Protein AF-A0A0M3JJD6-F1 (afdb_monomer)

Secondary structure (DSSP, 8-state):
-BSBS-SSSSSSS---TT--S-TT-EEEGGGSPTT-EEESB-SSTTS---BS-STT--EEEEEEETTTTEEEEE-TTS-EEEEETT-EEEES-HHHHHHHHHHHHHHTT--

Radius of gyration: 14.81 Å; Cα contacts (8 Å, |Δi|>4): 202; chains: 1; bounding box: 38×32×42 Å

Organism: Anisakis simplex (NCBI:txid6269)

Solvent-accessible surface area (backbone atoms only — not comparable to full-atom values): 6330 Å² total; per-residue (Å²): 126,55,100,41,81,56,64,67,72,82,57,88,71,69,60,52,100,76,60,68,99,44,78,72,39,59,45,39,50,68,78,54,62,67,68,40,45,25,15,41,27,27,72,46,75,87,56,80,36,73,38,38,77,50,81,75,29,34,26,32,34,65,45,78,38,79,91,76,46,32,27,35,31,33,42,68,88,68,48,77,47,79,33,54,19,78,14,41,27,25,32,34,40,62,48,57,60,48,55,56,50,53,53,53,47,62,74,66,70,75,129

pLDDT: mean 73.11, std 17.94, range [33.16, 92.88]

Sequence (111 aa):
LTAYLHIIVCTLDYASVSAQVQVGNVLPLGELPEGTTVCNLEEKTGDRGRLARTSGNYATVIAHNPETKKTRIRLPSGAKKVVQSSNRAMIGNIHNFKTELDALLLDSGLE

Structure (mmCIF, N/CA/C/O backbone):
data_AF-A0A0M3JJD6-F1
#
_entry.id   AF-A0A0M3JJD6-F1
#
loop_
_atom_site.group_PDB
_atom_site.id
_atom_site.type_symbol
_atom_site.label_atom_id
_atom_site.label_alt_id
_atom_site.label_comp_id
_atom_site.label_asym_id
_atom_site.label_entity_id
_atom_site.label_seq_id
_atom_site.pdbx_PDB_ins_code
_atom_site.Cartn_x
_atom_site.Cartn_y
_atom_site.Cartn_z
_atom_site.occupancy
_atom_site.B_iso_or_equiv
_atom_site.auth_seq_id
_atom_site.auth_comp_id
_atom_site.auth_asym_id
_atom_site.auth_atom_id
_atom_site.pdbx_PDB_model_num
ATOM 1 N N . LEU A 1 1 ? 22.927 -3.900 -12.391 1.00 43.06 1 LEU A N 1
ATOM 2 C CA . LEU A 1 1 ? 24.107 -4.791 -12.253 1.00 43.06 1 LEU A CA 1
ATOM 3 C C . LEU A 1 1 ? 25.183 -4.219 -11.341 1.00 43.06 1 LEU A C 1
ATOM 5 O O . LEU A 1 1 ? 25.963 -4.966 -10.784 1.00 43.06 1 LEU A O 1
ATOM 9 N N . THR A 1 2 ? 25.143 -2.951 -10.991 1.00 33.94 2 THR A N 1
ATOM 10 C CA . THR A 1 2 ? 25.240 -2.658 -9.565 1.00 33.94 2 THR A CA 1
ATOM 11 C C . THR A 1 2 ? 23.836 -2.989 -8.969 1.00 33.94 2 THR A C 1
ATOM 13 O O . THR A 1 2 ? 22.877 -3.013 -9.741 1.00 33.94 2 THR A O 1
ATOM 16 N N . ALA A 1 3 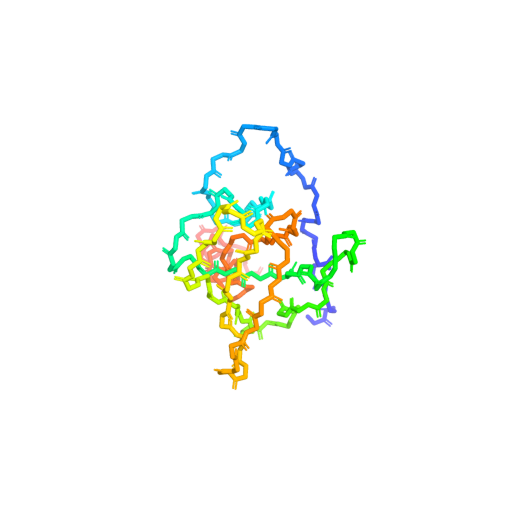? 23.588 -3.350 -7.698 1.00 45.28 3 ALA A N 1
ATOM 17 C CA . ALA A 1 3 ? 22.198 -3.458 -7.134 1.00 45.28 3 ALA A CA 1
ATOM 18 C C . ALA A 1 3 ? 21.483 -2.074 -7.062 1.00 45.28 3 ALA A C 1
ATOM 20 O O . ALA A 1 3 ? 20.714 -1.746 -6.162 1.00 45.28 3 ALA A O 1
ATOM 21 N N . TYR A 1 4 ? 21.923 -1.228 -7.981 1.00 40.88 4 TYR A N 1
ATOM 22 C CA . TYR A 1 4 ? 22.184 0.181 -8.018 1.00 40.88 4 TYR A CA 1
ATOM 23 C C . TYR A 1 4 ? 21.936 0.570 -9.505 1.00 40.88 4 TYR A C 1
ATOM 25 O O . TYR A 1 4 ? 22.196 -0.237 -10.387 1.00 40.88 4 TYR A O 1
ATOM 33 N N . LEU A 1 5 ? 21.431 1.712 -9.948 1.00 40.91 5 LEU A N 1
ATOM 34 C CA . LEU A 1 5 ? 21.109 2.970 -9.307 1.00 40.91 5 LEU A CA 1
ATOM 35 C C . LEU A 1 5 ? 20.127 2.771 -8.136 1.00 40.91 5 LEU A C 1
ATOM 37 O O . LEU A 1 5 ? 18.952 2.465 -8.253 1.00 40.91 5 LEU A O 1
ATOM 41 N N . HIS A 1 6 ? 20.716 2.859 -6.963 1.00 36.25 6 HIS A N 1
ATOM 42 C CA . HIS A 1 6 ? 20.480 2.210 -5.682 1.00 36.25 6 HIS A CA 1
ATOM 43 C C . HIS A 1 6 ? 19.279 2.750 -4.933 1.00 36.25 6 HIS A C 1
ATOM 45 O O . HIS A 1 6 ? 19.474 3.635 -4.113 1.00 36.25 6 HIS A O 1
ATOM 51 N N . ILE A 1 7 ? 18.041 2.361 -5.254 1.00 40.28 7 ILE A N 1
ATOM 52 C CA . ILE A 1 7 ? 16.927 3.186 -4.762 1.00 40.28 7 ILE A CA 1
ATOM 53 C C . ILE A 1 7 ? 17.127 4.655 -5.277 1.00 40.28 7 ILE A C 1
ATOM 55 O O . ILE A 1 7 ? 16.400 5.509 -4.824 1.00 40.28 7 ILE A O 1
ATOM 59 N N . ILE A 1 8 ? 18.106 4.967 -6.174 1.00 37.16 8 ILE A N 1
ATOM 60 C CA . ILE A 1 8 ? 18.687 6.301 -6.522 1.00 37.16 8 ILE A CA 1
ATOM 61 C C . ILE A 1 8 ? 17.728 7.024 -7.459 1.00 37.16 8 ILE A C 1
ATOM 63 O O . ILE A 1 8 ? 17.995 7.246 -8.618 1.00 37.16 8 ILE A O 1
ATOM 67 N N . VAL A 1 9 ? 16.514 7.293 -7.046 1.00 38.69 9 VAL A N 1
ATOM 68 C CA . VAL A 1 9 ? 16.225 8.536 -6.359 1.00 38.69 9 VAL A CA 1
ATOM 69 C C . VAL A 1 9 ? 15.451 8.194 -5.083 1.00 38.69 9 VAL A C 1
ATOM 71 O O . VAL A 1 9 ? 14.241 8.031 -5.114 1.00 38.69 9 VAL A O 1
ATOM 74 N N . CYS A 1 10 ? 16.117 8.053 -3.933 1.00 33.16 10 CYS A N 1
ATOM 75 C CA . CYS A 1 10 ? 15.443 7.631 -2.691 1.00 33.16 10 CYS A CA 1
ATOM 76 C C . CYS A 1 10 ? 14.508 8.740 -2.163 1.00 33.16 10 CYS A C 1
ATOM 78 O O . CYS A 1 10 ? 13.813 8.565 -1.166 1.00 33.16 10 CYS A O 1
ATOM 80 N N . THR A 1 11 ? 14.560 9.926 -2.775 1.00 46.22 11 THR A N 1
ATOM 81 C CA . THR A 1 11 ? 14.438 11.164 -2.008 1.00 46.22 11 THR A CA 1
ATOM 82 C C . THR A 1 11 ? 14.259 12.451 -2.814 1.00 46.22 11 THR A C 1
ATOM 84 O O . THR A 1 11 ? 14.141 13.480 -2.156 1.00 46.22 11 THR A O 1
ATOM 87 N N . LEU A 1 12 ? 14.309 12.497 -4.158 1.00 39.12 12 LEU A N 1
ATOM 88 C CA . LEU A 1 12 ? 14.418 13.830 -4.794 1.00 39.12 12 LEU A CA 1
ATOM 89 C C . LEU A 1 12 ? 13.150 14.670 -4.769 1.00 39.12 12 LEU A C 1
ATOM 91 O O . LEU A 1 12 ? 13.287 15.880 -4.846 1.00 39.12 12 LEU A O 1
ATOM 95 N N . ASP A 1 13 ? 11.989 14.097 -4.480 1.00 41.81 13 ASP A N 1
ATOM 96 C CA . ASP A 1 13 ? 10.897 14.909 -3.967 1.00 41.81 13 ASP A CA 1
ATOM 97 C C . ASP A 1 13 ? 10.353 14.252 -2.710 1.00 41.81 13 ASP A C 1
ATOM 99 O O . ASP A 1 13 ? 9.535 13.332 -2.732 1.00 41.81 13 ASP A O 1
ATOM 103 N N . TYR A 1 14 ? 10.872 14.718 -1.570 1.00 45.06 14 TYR A N 1
ATOM 104 C CA . TYR A 1 14 ? 10.141 14.659 -0.315 1.00 45.06 14 TYR A CA 1
ATOM 105 C C . TYR A 1 14 ? 8.693 15.015 -0.621 1.00 45.06 14 TYR A C 1
ATOM 107 O O . TYR A 1 14 ? 8.420 16.126 -1.073 1.00 45.06 14 TYR A O 1
ATOM 115 N N . ALA A 1 15 ? 7.802 14.048 -0.390 1.00 49.03 15 ALA A N 1
ATOM 116 C CA . ALA A 1 15 ? 6.369 14.233 -0.441 1.00 49.03 15 ALA A CA 1
ATOM 117 C C . ALA A 1 15 ? 6.039 15.546 0.268 1.00 49.03 15 ALA A C 1
ATOM 119 O O . ALA A 1 15 ? 6.128 15.665 1.494 1.00 49.03 15 ALA A O 1
ATOM 120 N N . SER A 1 16 ? 5.722 16.557 -0.534 1.00 42.81 16 SER A N 1
ATOM 121 C CA . SER A 1 16 ? 5.048 17.738 -0.048 1.00 42.81 16 SER A CA 1
ATOM 122 C C . SER A 1 16 ? 3.775 17.236 0.631 1.00 42.81 16 SER A C 1
ATOM 124 O O . SER A 1 16 ? 3.163 16.265 0.190 1.00 42.81 16 SER A O 1
ATOM 126 N N . VAL A 1 17 ? 3.359 17.884 1.716 1.00 46.75 17 VAL A N 1
ATOM 127 C CA . VAL A 1 17 ? 2.125 17.565 2.469 1.00 46.75 17 VAL A CA 1
ATOM 128 C C . VAL A 1 17 ? 0.856 17.636 1.576 1.00 46.75 17 VAL A C 1
ATOM 130 O O . VAL A 1 17 ? -0.250 17.355 2.017 1.00 46.75 17 VAL A O 1
ATOM 133 N N . SER A 1 18 ? 1.029 17.972 0.294 1.00 53.75 18 SER A N 1
ATOM 134 C CA . SER A 1 18 ? 0.056 18.070 -0.788 1.00 53.75 18 SER A CA 1
ATOM 135 C C . SER A 1 18 ? 0.458 17.277 -2.050 1.00 53.75 18 SER A C 1
ATOM 137 O O . SER A 1 18 ? 0.070 17.663 -3.154 1.00 53.75 18 SER A O 1
ATOM 139 N N . ALA A 1 19 ? 1.298 16.242 -1.944 1.00 58.31 19 ALA A N 1
ATOM 140 C CA . ALA A 1 19 ? 1.748 15.487 -3.111 1.00 58.31 19 ALA A CA 1
ATOM 141 C C . ALA A 1 19 ? 0.556 14.777 -3.773 1.00 58.31 19 ALA A C 1
ATOM 143 O O . ALA A 1 19 ? -0.177 14.019 -3.139 1.00 58.31 19 ALA A O 1
ATOM 144 N N . GLN A 1 20 ? 0.347 15.044 -5.065 1.00 66.06 20 GLN A N 1
ATOM 145 C CA . GLN A 1 20 ? -0.706 14.396 -5.843 1.00 66.06 20 GLN A CA 1
ATOM 146 C C . GLN A 1 20 ? -0.485 12.877 -5.882 1.00 66.06 20 GLN A C 1
ATOM 148 O O . GLN A 1 20 ? 0.652 12.397 -5.824 1.00 66.06 20 GLN A O 1
ATOM 153 N N . VAL A 1 21 ? -1.583 12.124 -6.011 1.00 70.81 21 VAL A N 1
ATOM 154 C CA . VAL A 1 21 ? -1.573 10.663 -6.173 1.00 70.81 21 VAL A CA 1
ATOM 155 C C . VAL A 1 21 ? -0.989 10.324 -7.550 1.00 70.81 21 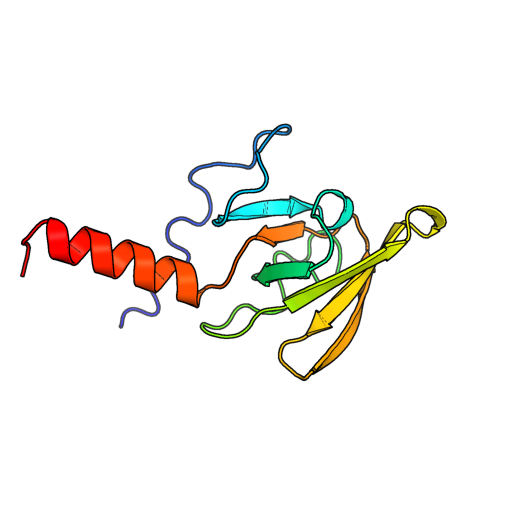VAL A C 1
ATOM 157 O O . VAL A 1 21 ? -1.711 10.116 -8.521 1.00 70.81 21 VAL A O 1
ATOM 160 N N . GLN A 1 22 ? 0.339 10.321 -7.637 1.00 73.12 22 GLN A N 1
ATOM 161 C CA . GLN A 1 22 ? 1.112 9.987 -8.827 1.00 73.12 22 GLN A CA 1
ATOM 162 C C . GLN A 1 22 ? 2.052 8.817 -8.542 1.00 73.12 22 GLN A C 1
ATOM 164 O O . GLN A 1 22 ? 2.511 8.616 -7.415 1.00 73.12 22 GLN A O 1
ATOM 169 N N . VAL A 1 23 ? 2.327 8.032 -9.581 1.00 75.69 23 VAL A N 1
ATOM 170 C CA . VAL A 1 23 ? 3.241 6.888 -9.523 1.00 75.69 23 VAL A CA 1
ATOM 171 C C . VAL A 1 23 ? 4.645 7.385 -9.162 1.00 75.69 23 VAL A C 1
ATOM 173 O O . VAL A 1 23 ? 5.164 8.285 -9.806 1.00 75.69 23 VAL A O 1
ATOM 176 N N . GLY A 1 24 ? 5.245 6.820 -8.111 1.00 74.62 24 GLY A N 1
ATOM 177 C CA . GLY A 1 24 ? 6.559 7.223 -7.581 1.00 74.62 24 GLY A CA 1
ATOM 178 C C . GLY A 1 24 ? 6.500 8.000 -6.271 1.00 74.62 24 GLY A C 1
ATOM 179 O O . GLY A 1 24 ? 7.471 7.987 -5.515 1.00 74.62 24 GLY A O 1
ATOM 180 N N . ASN A 1 25 ? 5.348 8.588 -5.940 1.00 78.31 25 ASN A N 1
ATOM 181 C CA . ASN A 1 25 ? 5.192 9.356 -4.709 1.00 78.31 25 ASN A CA 1
ATOM 182 C C . ASN A 1 25 ? 4.972 8.451 -3.494 1.00 78.31 25 ASN A C 1
ATOM 184 O O . ASN A 1 25 ? 4.364 7.381 -3.586 1.00 78.31 25 ASN A O 1
ATOM 188 N N . VAL A 1 26 ? 5.449 8.906 -2.334 1.00 81.81 26 VAL A N 1
ATOM 189 C CA . VAL A 1 26 ? 5.268 8.226 -1.046 1.00 81.81 26 VAL A CA 1
ATOM 190 C C . VAL A 1 26 ? 4.188 8.942 -0.249 1.00 81.81 26 VAL A C 1
ATOM 192 O O . VAL A 1 26 ? 4.401 10.056 0.219 1.00 81.81 26 VAL A O 1
ATOM 195 N N . LEU A 1 27 ? 3.051 8.280 -0.055 1.00 85.50 27 LEU A N 1
ATOM 196 C CA . LEU A 1 27 ? 1.908 8.810 0.688 1.00 85.50 27 LEU A CA 1
ATOM 197 C C . LEU A 1 27 ? 1.495 7.837 1.804 1.00 85.50 27 LEU A C 1
ATOM 199 O O . LEU A 1 27 ? 1.816 6.640 1.750 1.00 85.50 27 LEU A O 1
ATOM 203 N N . PRO A 1 28 ? 0.813 8.320 2.855 1.00 88.62 28 PRO A N 1
ATOM 204 C CA . PRO A 1 28 ? 0.183 7.438 3.825 1.00 88.62 28 PRO A CA 1
ATOM 205 C C . PRO A 1 28 ? -0.934 6.632 3.154 1.00 88.62 28 PRO A C 1
ATOM 207 O O . PRO A 1 28 ? -1.687 7.141 2.327 1.00 88.62 28 PRO A O 1
ATOM 210 N N . LEU A 1 29 ? -1.078 5.365 3.543 1.00 88.69 29 LEU A N 1
ATOM 211 C CA . LEU A 1 29 ? -2.077 4.468 2.962 1.00 88.69 29 LEU A CA 1
ATOM 212 C C . LEU A 1 29 ? -3.500 5.018 3.044 1.00 88.69 29 LEU A C 1
ATOM 214 O O . LEU A 1 29 ? -4.284 4.752 2.147 1.00 88.69 29 LEU A O 1
ATOM 218 N N . GLY A 1 30 ? -3.840 5.757 4.101 1.00 85.62 30 GLY A N 1
ATOM 219 C CA . GLY A 1 30 ? -5.174 6.338 4.257 1.00 85.62 30 GLY A CA 1
ATOM 220 C C . GLY A 1 30 ? -5.545 7.409 3.225 1.00 85.62 30 GLY A C 1
ATOM 221 O O . GLY A 1 30 ? -6.727 7.701 3.094 1.00 85.62 30 GLY A O 1
ATOM 222 N N . GLU A 1 31 ? -4.572 7.985 2.516 1.00 86.31 31 GLU A N 1
ATOM 223 C CA . GLU A 1 31 ? -4.807 8.988 1.464 1.00 86.31 31 GLU A CA 1
ATOM 224 C C . GLU A 1 31 ? -4.888 8.369 0.064 1.00 86.31 31 GLU A C 1
ATOM 226 O O . GLU A 1 31 ? -5.290 9.030 -0.893 1.00 86.31 31 GLU A O 1
ATOM 231 N N . LEU A 1 32 ? -4.507 7.098 -0.073 1.00 86.69 32 LEU A N 1
ATOM 232 C CA . LEU A 1 32 ? -4.529 6.411 -1.354 1.00 86.69 32 LEU A CA 1
ATOM 233 C C . LEU A 1 32 ? -5.940 5.915 -1.683 1.00 86.69 32 LEU A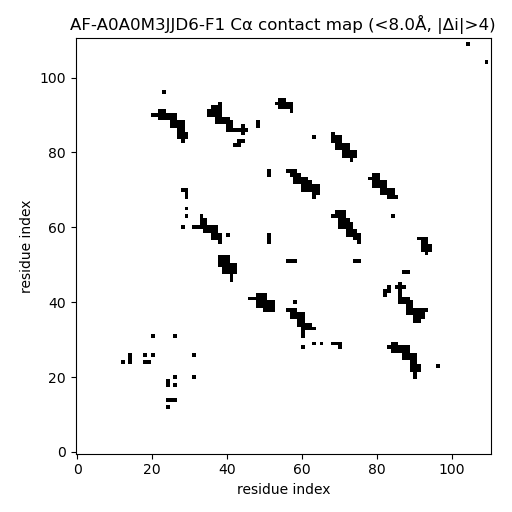 C 1
ATOM 235 O O . LEU A 1 32 ? -6.657 5.480 -0.786 1.00 86.69 32 LEU A O 1
ATOM 239 N N . PRO A 1 33 ? -6.340 5.916 -2.963 1.00 88.50 33 PRO A N 1
ATOM 240 C CA . PRO A 1 33 ? -7.585 5.288 -3.368 1.00 88.50 33 PRO A CA 1
ATOM 241 C C . PRO A 1 33 ? -7.477 3.758 -3.334 1.00 88.50 33 PRO A C 1
ATOM 243 O O . PRO A 1 33 ? -6.412 3.166 -3.556 1.00 88.50 33 PRO A O 1
ATOM 246 N N . GLU A 1 34 ? -8.607 3.099 -3.102 1.00 90.38 34 GLU A N 1
ATOM 247 C CA . GLU A 1 34 ? -8.716 1.641 -3.157 1.00 90.38 34 GLU A CA 1
ATOM 248 C C . GLU A 1 34 ? -8.406 1.122 -4.569 1.00 90.38 34 GLU A C 1
ATOM 250 O O . GLU A 1 34 ? -8.684 1.773 -5.572 1.00 90.38 34 GLU A O 1
ATOM 255 N N . GLY A 1 35 ? -7.785 -0.053 -4.662 1.00 89.06 35 GLY A N 1
ATOM 256 C CA . GLY A 1 35 ? -7.293 -0.611 -5.923 1.00 89.06 35 GLY A CA 1
ATOM 257 C C . GLY A 1 35 ? -5.917 -0.093 -6.347 1.00 89.06 35 GLY A C 1
ATOM 258 O O . GLY A 1 35 ? -5.332 -0.644 -7.280 1.00 89.06 35 GLY A O 1
ATOM 259 N N . THR A 1 36 ? -5.352 0.897 -5.647 1.00 88.19 36 THR A N 1
ATOM 260 C CA . THR A 1 36 ? -4.004 1.398 -5.945 1.00 88.19 36 THR A CA 1
ATOM 261 C C . THR A 1 36 ? -2.956 0.326 -5.690 1.00 88.19 36 THR A C 1
ATOM 263 O O . THR A 1 36 ? -2.960 -0.364 -4.662 1.00 88.19 36 THR A O 1
ATOM 266 N N . THR A 1 37 ? -2.025 0.211 -6.630 1.00 89.62 37 THR A N 1
ATOM 267 C CA . THR A 1 37 ? -0.869 -0.670 -6.496 1.00 89.62 37 THR A CA 1
ATOM 268 C C . THR A 1 37 ? 0.265 0.097 -5.833 1.00 89.62 37 THR A C 1
ATOM 270 O O . THR A 1 37 ? 0.516 1.241 -6.199 1.00 89.62 37 THR A O 1
ATOM 273 N N . VAL A 1 38 ? 0.909 -0.497 -4.832 1.00 88.44 38 VAL A N 1
ATOM 274 C CA . VAL A 1 38 ? 1.927 0.153 -4.005 1.00 88.44 38 VAL A CA 1
ATOM 275 C C . VAL A 1 38 ? 3.127 -0.756 -3.753 1.00 88.44 38 VAL A C 1
ATOM 277 O O . VAL A 1 38 ? 3.001 -1.980 -3.649 1.00 88.44 38 VAL A O 1
ATOM 280 N N . CYS A 1 39 ? 4.297 -0.154 -3.569 1.00 86.56 39 CYS A N 1
ATOM 281 C CA . CYS A 1 39 ? 5.535 -0.830 -3.199 1.00 86.56 39 CYS A CA 1
ATOM 282 C C . CYS A 1 39 ? 6.216 -0.152 -2.003 1.00 86.56 39 CYS A C 1
ATOM 284 O O . CYS A 1 39 ? 5.788 0.900 -1.527 1.00 86.56 39 CYS A O 1
ATOM 286 N N . ASN A 1 40 ? 7.274 -0.782 -1.486 1.00 84.62 40 ASN A N 1
ATOM 287 C CA . ASN A 1 40 ? 8.043 -0.293 -0.337 1.00 84.62 40 ASN A CA 1
ATOM 288 C C . ASN A 1 40 ? 7.175 0.050 0.894 1.00 84.62 40 ASN A C 1
ATOM 290 O O . ASN A 1 40 ? 7.344 1.077 1.550 1.00 84.62 40 ASN A O 1
ATOM 294 N N . LEU A 1 41 ? 6.208 -0.814 1.187 1.00 86.00 41 LEU A N 1
ATOM 295 C CA . LEU A 1 41 ? 5.222 -0.587 2.229 1.00 86.00 41 LEU A CA 1
ATOM 296 C C . LEU A 1 41 ? 5.826 -0.787 3.631 1.00 86.00 41 LEU A C 1
ATOM 298 O O . LEU A 1 41 ? 6.471 -1.802 3.927 1.00 86.00 41 LEU A O 1
ATOM 302 N N . GLU A 1 42 ? 5.531 0.149 4.530 1.00 88.44 42 GLU A N 1
ATOM 303 C CA . GLU A 1 42 ? 5.788 0.019 5.963 1.00 88.44 42 GLU A CA 1
ATOM 304 C C . GLU A 1 42 ? 4.866 -1.044 6.601 1.00 88.44 42 GLU A C 1
ATOM 306 O O . GLU A 1 42 ? 3.642 -0.997 6.474 1.00 88.44 42 GLU A O 1
ATOM 311 N N . GLU A 1 43 ? 5.436 -2.019 7.319 1.00 84.56 43 GLU A N 1
ATOM 312 C CA . GLU A 1 43 ? 4.646 -2.972 8.118 1.00 84.56 43 GLU A CA 1
ATOM 313 C C . GLU A 1 43 ? 4.174 -2.332 9.431 1.00 84.56 43 GLU A C 1
ATOM 315 O O . GLU A 1 43 ? 3.019 -2.480 9.837 1.00 84.56 43 GLU A O 1
ATOM 320 N N . LYS A 1 44 ? 5.062 -1.562 10.062 1.00 84.50 44 LYS A N 1
ATOM 321 C CA . LYS A 1 44 ? 4.782 -0.687 11.199 1.00 84.50 44 LYS A CA 1
ATOM 322 C C . LYS A 1 44 ? 5.166 0.736 10.822 1.00 84.50 44 LYS A C 1
ATOM 324 O O . LYS A 1 44 ? 6.130 0.928 10.083 1.00 84.50 44 LYS A O 1
ATOM 329 N N . THR A 1 45 ? 4.439 1.713 11.351 1.00 80.69 45 THR A N 1
ATOM 330 C CA . THR A 1 45 ? 4.726 3.129 11.105 1.00 80.69 45 THR A CA 1
ATOM 331 C C . THR A 1 45 ? 6.179 3.424 11.485 1.00 80.69 45 THR A C 1
ATOM 333 O O . THR A 1 45 ? 6.578 3.189 12.625 1.00 80.69 45 THR A O 1
ATOM 336 N N . GLY A 1 46 ? 6.975 3.886 10.518 1.00 78.75 46 GLY A N 1
ATOM 337 C CA . GLY A 1 46 ? 8.397 4.189 10.714 1.00 78.75 46 GLY A CA 1
ATOM 338 C C . GLY A 1 46 ? 9.382 3.036 10.471 1.00 78.75 46 GLY A C 1
ATOM 339 O O . GLY A 1 46 ? 10.582 3.241 10.631 1.00 78.75 46 GLY A O 1
ATOM 340 N N . ASP A 1 47 ? 8.933 1.861 10.015 1.00 76.44 47 ASP A N 1
ATOM 341 C CA . ASP A 1 47 ? 9.801 0.699 9.716 1.00 76.44 47 ASP A CA 1
ATOM 342 C C . ASP A 1 47 ? 10.550 0.816 8.363 1.00 76.44 47 ASP A C 1
ATOM 344 O O . ASP A 1 47 ? 11.050 -0.169 7.826 1.00 76.44 47 ASP A O 1
ATOM 348 N N . ARG A 1 48 ? 10.598 2.026 7.775 1.00 73.94 48 ARG A N 1
ATOM 349 C CA . ARG A 1 48 ? 11.326 2.384 6.534 1.00 73.94 48 ARG A CA 1
ATOM 350 C C . ARG A 1 48 ? 11.040 1.496 5.311 1.00 73.94 48 ARG A C 1
ATOM 352 O O . ARG A 1 48 ? 11.873 1.399 4.413 1.00 73.94 48 ARG A O 1
ATOM 359 N N . GLY A 1 49 ? 9.867 0.871 5.265 1.00 71.75 49 GLY A N 1
ATOM 360 C CA . GLY A 1 49 ? 9.485 -0.045 4.194 1.00 71.75 49 GLY A CA 1
ATOM 361 C C . GLY A 1 49 ? 10.101 -1.434 4.378 1.00 71.75 49 GLY A C 1
ATOM 362 O O . GLY A 1 49 ? 11.309 -1.649 4.232 1.00 71.75 49 GLY A O 1
ATOM 363 N N . ARG A 1 50 ? 9.248 -2.415 4.687 1.00 78.25 50 ARG A N 1
ATOM 364 C CA . ARG A 1 50 ? 9.641 -3.822 4.899 1.00 78.25 50 ARG A CA 1
ATOM 365 C C . ARG A 1 50 ? 9.018 -4.761 3.874 1.00 78.25 50 ARG A C 1
ATOM 367 O O . ARG A 1 50 ? 9.588 -5.804 3.563 1.00 78.25 50 ARG A O 1
ATOM 374 N N . LEU A 1 51 ? 7.864 -4.387 3.334 1.00 78.00 51 LEU A N 1
ATOM 375 C CA . LEU A 1 51 ? 7.074 -5.201 2.420 1.00 78.00 51 LEU A CA 1
ATOM 376 C C . LEU A 1 51 ? 7.237 -4.697 0.980 1.00 78.00 51 LEU A C 1
ATOM 378 O O . LEU A 1 51 ? 7.381 -3.499 0.751 1.00 78.00 51 LEU A O 1
ATOM 382 N N . ALA A 1 52 ? 7.190 -5.617 0.010 1.00 73.25 52 ALA A N 1
ATOM 383 C CA . ALA A 1 52 ? 7.238 -5.303 -1.425 1.00 73.25 52 ALA A CA 1
ATOM 384 C C . ALA A 1 52 ? 8.451 -4.432 -1.842 1.00 73.25 52 ALA A C 1
ATOM 386 O O . ALA A 1 52 ? 8.296 -3.405 -2.498 1.00 73.25 52 ALA A O 1
ATOM 387 N N . ARG A 1 53 ? 9.664 -4.836 -1.425 1.00 73.38 53 ARG A N 1
ATOM 388 C CA . ARG A 1 53 ? 10.940 -4.149 -1.738 1.00 73.38 53 ARG A CA 1
ATOM 389 C C . ARG A 1 53 ? 11.649 -4.659 -2.996 1.00 73.38 53 ARG A C 1
ATOM 391 O O . ARG A 1 53 ? 12.582 -4.022 -3.468 1.00 73.38 53 ARG A O 1
ATOM 398 N N . THR A 1 54 ? 11.262 -5.826 -3.497 1.00 66.69 54 THR A N 1
ATOM 399 C CA . THR A 1 54 ? 11.923 -6.485 -4.633 1.00 66.69 54 THR A CA 1
ATOM 400 C C . THR A 1 54 ? 11.249 -6.094 -5.944 1.00 66.69 54 THR A C 1
ATOM 402 O O . THR A 1 54 ? 10.029 -5.926 -5.979 1.00 66.69 54 THR A O 1
ATOM 405 N N . SER A 1 55 ? 12.019 -5.992 -7.031 1.00 60.28 55 SER A N 1
ATOM 406 C CA . SER A 1 55 ? 11.469 -5.757 -8.369 1.00 60.28 55 SER A CA 1
ATOM 407 C C . SER A 1 55 ? 10.417 -6.816 -8.722 1.00 60.28 55 SER A C 1
ATOM 409 O O . SER A 1 55 ? 10.643 -8.014 -8.581 1.00 60.28 55 SER A O 1
ATOM 411 N N . GLY A 1 56 ? 9.229 -6.358 -9.126 1.00 65.31 56 GLY A N 1
ATOM 412 C CA . 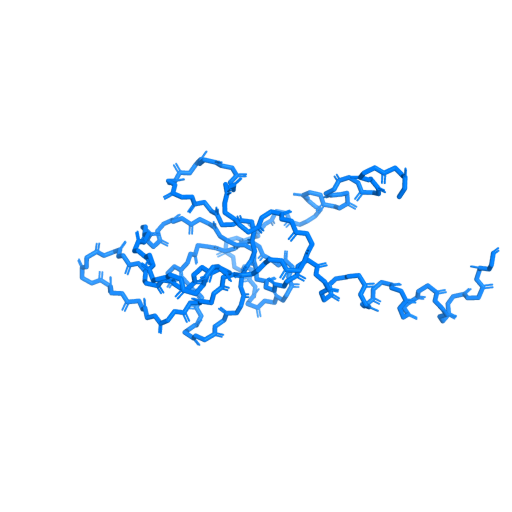GLY A 1 56 ? 8.079 -7.217 -9.443 1.00 65.31 56 GLY A CA 1
ATOM 413 C C . GLY A 1 56 ? 7.144 -7.528 -8.269 1.00 65.31 56 GLY A C 1
ATOM 414 O O . GLY A 1 56 ? 6.010 -7.931 -8.505 1.00 65.31 56 GLY A O 1
ATOM 415 N N . ASN A 1 57 ? 7.550 -7.271 -7.021 1.00 78.19 57 ASN A N 1
ATOM 416 C CA . ASN A 1 57 ? 6.665 -7.430 -5.871 1.00 78.19 57 ASN A CA 1
ATOM 417 C C . ASN A 1 57 ? 5.896 -6.141 -5.605 1.00 78.19 57 ASN A C 1
ATOM 419 O O . ASN A 1 57 ? 6.486 -5.086 -5.383 1.00 78.19 57 ASN A O 1
ATOM 423 N N . TYR A 1 58 ? 4.577 -6.259 -5.554 1.00 86.56 58 TYR A N 1
ATOM 424 C CA . TYR A 1 58 ? 3.681 -5.158 -5.255 1.00 86.56 58 TYR A CA 1
ATOM 425 C C . TYR A 1 58 ? 2.588 -5.587 -4.290 1.00 86.56 58 TYR A C 1
ATOM 427 O O . TYR A 1 58 ? 2.249 -6.767 -4.184 1.00 86.56 58 TYR A O 1
ATOM 435 N N . ALA A 1 59 ? 2.055 -4.619 -3.563 1.00 89.81 59 ALA A N 1
ATOM 436 C CA . ALA A 1 59 ? 0.861 -4.782 -2.765 1.00 89.81 59 ALA A CA 1
ATOM 437 C C . ALA A 1 59 ? -0.281 -3.982 -3.390 1.00 89.81 59 ALA A C 1
ATOM 439 O O . ALA A 1 59 ? -0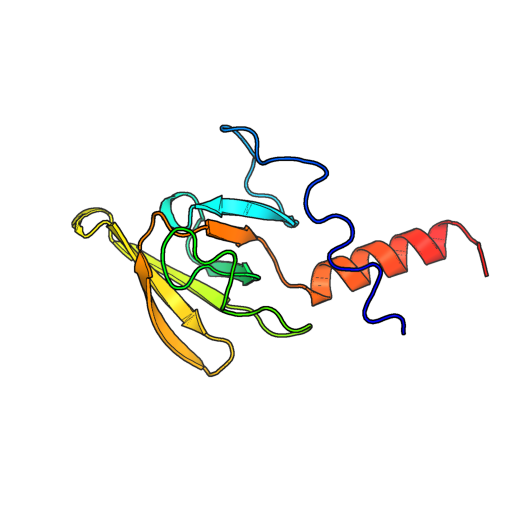.056 -2.966 -4.036 1.00 89.81 59 ALA A O 1
ATOM 440 N N . THR A 1 60 ? -1.513 -4.430 -3.197 1.00 91.25 60 THR A N 1
ATOM 441 C CA . THR A 1 60 ? -2.694 -3.700 -3.672 1.00 91.25 60 THR A CA 1
ATOM 442 C C . THR A 1 60 ? -3.532 -3.296 -2.484 1.00 91.25 60 THR A C 1
ATOM 444 O O . THR A 1 60 ? -3.828 -4.119 -1.615 1.00 91.25 60 THR A O 1
ATOM 447 N N . VAL A 1 61 ? -3.926 -2.035 -2.445 1.00 92.25 61 VAL A N 1
ATOM 448 C CA . VAL A 1 61 ? -4.861 -1.529 -1.452 1.00 92.25 61 VAL A CA 1
ATOM 449 C C . VAL A 1 61 ? -6.245 -2.099 -1.756 1.00 92.25 61 VAL A C 1
ATOM 451 O O . VAL A 1 61 ? -6.758 -1.924 -2.854 1.00 92.25 61 VAL A O 1
ATOM 454 N N . ILE A 1 62 ? -6.833 -2.836 -0.813 1.00 92.88 62 ILE A N 1
ATOM 455 C CA . ILE A 1 62 ? -8.158 -3.445 -0.995 1.00 92.88 62 ILE A CA 1
ATOM 456 C C . ILE A 1 62 ? -9.241 -2.515 -0.471 1.00 92.88 62 ILE A C 1
ATOM 458 O O . ILE A 1 62 ? -10.218 -2.285 -1.164 1.00 92.88 62 ILE A O 1
ATOM 462 N N . ALA A 1 63 ? -9.095 -2.077 0.780 1.00 91.69 63 ALA A N 1
ATOM 463 C CA . ALA A 1 63 ? -10.105 -1.276 1.453 1.00 91.69 63 ALA A CA 1
ATOM 464 C C . ALA A 1 63 ? -9.503 -0.487 2.614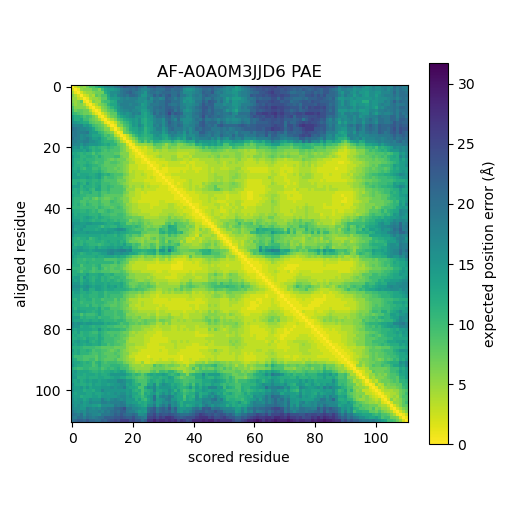 1.00 91.69 63 ALA A C 1
ATOM 466 O O . ALA A 1 63 ? -8.621 -0.998 3.323 1.00 91.69 63 ALA A O 1
ATOM 467 N N . HIS A 1 64 ? -10.037 0.701 2.868 1.00 91.00 64 HIS A N 1
ATOM 468 C CA . HIS A 1 64 ? -9.705 1.489 4.053 1.00 91.00 64 HIS A CA 1
ATOM 469 C C . HIS A 1 64 ? -10.822 1.406 5.081 1.00 91.00 64 HIS A C 1
ATOM 471 O O . HIS A 1 64 ? -12.001 1.466 4.754 1.00 91.00 64 HIS A O 1
ATOM 477 N N . ASN A 1 65 ? -10.449 1.286 6.353 1.00 90.94 65 ASN A N 1
ATOM 478 C CA . ASN A 1 65 ? -11.393 1.394 7.449 1.00 90.94 65 ASN A CA 1
ATOM 479 C C . ASN A 1 65 ? -11.071 2.648 8.285 1.00 90.94 65 ASN A C 1
ATOM 481 O O . ASN A 1 65 ? -10.144 2.603 9.109 1.00 90.94 65 ASN A O 1
ATOM 485 N N . PRO A 1 66 ? -11.792 3.769 8.072 1.00 83.62 66 PRO A N 1
ATOM 486 C CA . PRO A 1 66 ? -11.511 5.036 8.745 1.00 83.62 66 PRO A CA 1
ATOM 487 C C . PRO A 1 66 ? -11.773 4.980 10.256 1.00 83.62 66 PRO A C 1
ATOM 489 O O . PRO A 1 66 ? -11.037 5.609 11.013 1.00 83.62 66 PRO A O 1
ATOM 492 N N . GLU A 1 67 ? -12.731 4.169 10.720 1.00 87.25 67 GLU A N 1
ATOM 493 C CA . GLU A 1 67 ? -13.061 4.043 12.150 1.00 87.25 67 GLU A CA 1
ATOM 494 C C . GLU A 1 67 ? -11.913 3.429 12.956 1.00 87.25 67 GLU A C 1
ATOM 496 O O . GLU A 1 67 ? -11.574 3.877 14.050 1.00 87.25 67 GLU A O 1
ATOM 501 N N . THR A 1 68 ? -11.272 2.401 12.395 1.00 88.12 68 THR A N 1
ATOM 502 C CA . THR A 1 68 ? -10.184 1.672 13.064 1.00 88.12 68 THR A CA 1
ATOM 503 C C . THR A 1 68 ? -8.795 2.154 12.652 1.00 88.12 68 THR A C 1
ATOM 505 O O . THR A 1 68 ? -7.801 1.610 13.139 1.00 88.12 68 THR A O 1
ATOM 508 N N . LYS A 1 69 ? -8.717 3.158 11.762 1.00 88.69 69 LYS A N 1
ATOM 509 C CA . LYS A 1 69 ? -7.480 3.689 11.159 1.00 88.69 69 LYS A CA 1
ATOM 510 C C . LYS A 1 69 ? -6.585 2.588 10.587 1.00 88.69 69 LYS A C 1
ATOM 512 O O . LYS A 1 69 ? -5.360 2.619 10.719 1.00 88.69 69 LYS A O 1
ATOM 517 N N . LYS A 1 70 ? -7.206 1.582 9.973 1.00 91.31 70 LYS A N 1
ATOM 518 C CA . LYS A 1 70 ? -6.520 0.427 9.396 1.00 91.31 70 LYS A CA 1
ATOM 519 C C . LYS A 1 70 ? -6.851 0.295 7.924 1.00 91.31 70 LYS A C 1
ATOM 521 O O . LYS A 1 70 ? -7.989 0.472 7.506 1.00 91.31 70 LYS A O 1
ATOM 526 N N . THR A 1 71 ? -5.850 -0.090 7.152 1.00 92.06 71 THR A N 1
ATOM 527 C CA . THR A 1 71 ? -5.966 -0.361 5.726 1.00 92.06 71 THR A CA 1
ATOM 528 C C . THR A 1 71 ? -5.729 -1.841 5.470 1.00 92.06 71 THR A C 1
ATOM 530 O O . THR A 1 71 ? -4.794 -2.451 5.996 1.00 92.06 71 THR A O 1
ATOM 533 N N . ARG A 1 72 ? -6.604 -2.438 4.665 1.00 92.56 72 ARG A N 1
ATOM 534 C CA . ARG A 1 72 ? -6.455 -3.797 4.157 1.00 92.56 72 ARG A CA 1
ATOM 535 C C . ARG A 1 72 ? -5.695 -3.762 2.849 1.00 92.56 72 ARG A C 1
ATOM 537 O O . ARG A 1 72 ? -6.092 -3.086 1.907 1.00 92.56 72 ARG A O 1
ATOM 544 N N . ILE A 1 73 ? -4.647 -4.563 2.787 1.00 92.38 73 ILE A N 1
ATOM 545 C CA . ILE A 1 73 ? -3.801 -4.713 1.612 1.00 92.38 73 ILE A CA 1
ATOM 546 C C . ILE A 1 73 ? -3.730 -6.180 1.201 1.00 92.38 73 ILE A C 1
ATOM 548 O O . ILE A 1 73 ? -3.832 -7.094 2.028 1.00 92.38 73 ILE A O 1
ATOM 552 N N . ARG A 1 74 ? -3.503 -6.408 -0.084 1.00 91.81 74 ARG A N 1
ATOM 553 C CA . ARG A 1 74 ? -3.097 -7.693 -0.636 1.00 91.81 74 ARG A CA 1
ATOM 554 C C . ARG A 1 74 ? -1.588 -7.685 -0.807 1.00 91.81 74 ARG A C 1
ATOM 556 O O . ARG A 1 74 ? -1.062 -6.792 -1.453 1.00 91.81 74 ARG A O 1
ATOM 563 N N . LEU A 1 75 ? -0.905 -8.659 -0.225 1.00 88.62 75 LEU A N 1
ATOM 564 C CA . LEU A 1 75 ? 0.528 -8.868 -0.402 1.00 88.62 75 LEU A CA 1
ATOM 565 C C . LEU A 1 75 ? 0.815 -9.552 -1.750 1.00 88.62 75 LEU A C 1
ATOM 567 O O . LEU A 1 75 ? -0.071 -10.231 -2.277 1.00 88.62 75 LEU A O 1
ATOM 571 N N . PRO A 1 76 ? 2.057 -9.471 -2.265 1.00 82.88 76 PRO A N 1
ATOM 572 C CA . PRO A 1 76 ? 2.455 -10.169 -3.494 1.00 82.88 76 PRO A CA 1
ATOM 573 C C . PRO A 1 76 ? 2.315 -11.695 -3.384 1.00 82.88 76 PRO A C 1
ATOM 575 O O . PRO A 1 76 ? 2.103 -12.371 -4.381 1.00 82.88 76 PRO A O 1
ATOM 578 N N . SER A 1 77 ? 2.343 -12.248 -2.166 1.00 83.56 77 SER A N 1
ATOM 579 C CA . SER A 1 77 ? 2.057 -13.666 -1.903 1.00 83.56 77 SER A CA 1
ATOM 580 C C . SER A 1 77 ? 0.579 -14.050 -2.072 1.00 83.56 77 SER A C 1
ATOM 582 O O . SER A 1 77 ? 0.215 -15.203 -1.866 1.00 83.56 77 SER A O 1
ATOM 584 N N . GLY A 1 78 ? -0.304 -13.090 -2.362 1.00 83.94 78 GLY A N 1
ATOM 585 C CA . GLY A 1 78 ? -1.753 -13.276 -2.401 1.00 83.94 78 GLY A CA 1
ATOM 586 C C . GLY A 1 78 ? -2.433 -13.199 -1.030 1.00 83.94 78 GLY A C 1
ATOM 587 O O . GLY A 1 78 ? -3.660 -13.084 -0.974 1.00 83.94 78 GLY A O 1
ATOM 588 N N . ALA A 1 79 ? -1.665 -13.194 0.064 1.00 89.56 79 ALA A N 1
ATOM 589 C CA . ALA A 1 79 ? -2.191 -13.069 1.419 1.00 89.56 79 ALA A CA 1
ATOM 590 C C . ALA A 1 79 ? -2.789 -11.675 1.669 1.00 89.56 79 ALA A C 1
ATOM 592 O O . ALA A 1 79 ? -2.250 -10.656 1.236 1.00 89.56 79 ALA A O 1
ATOM 593 N N . LYS A 1 80 ? -3.897 -11.618 2.411 1.00 91.56 80 LYS A N 1
ATOM 594 C CA . LYS A 1 80 ? -4.499 -10.355 2.858 1.00 91.56 80 LYS A CA 1
ATOM 595 C C . LYS A 1 80 ? -3.898 -9.973 4.205 1.00 91.56 80 LYS A C 1
ATOM 597 O O . LYS A 1 80 ? -3.910 -10.781 5.131 1.00 91.56 80 LYS A O 1
ATOM 602 N N . LYS A 1 81 ? -3.397 -8.746 4.328 1.00 90.62 81 LYS A N 1
ATOM 603 C CA . LYS A 1 81 ? -2.842 -8.211 5.575 1.00 90.62 81 LYS A CA 1
ATOM 604 C C . LYS A 1 81 ? -3.539 -6.908 5.942 1.00 90.62 81 LYS A C 1
ATOM 606 O O . LYS A 1 81 ? -3.996 -6.169 5.076 1.00 90.62 81 LYS A O 1
ATOM 611 N N . VAL A 1 82 ? -3.647 -6.651 7.239 1.00 91.38 82 VAL A N 1
ATOM 612 C CA . VAL A 1 82 ? -4.165 -5.391 7.774 1.00 91.38 82 VAL A CA 1
ATOM 613 C C . VAL A 1 82 ? -2.989 -4.612 8.344 1.00 91.38 82 VAL A C 1
ATOM 615 O O . VAL A 1 82 ? -2.233 -5.147 9.153 1.00 91.38 82 VAL A O 1
ATOM 618 N N . VAL A 1 83 ? -2.839 -3.368 7.913 1.00 91.19 83 VAL A N 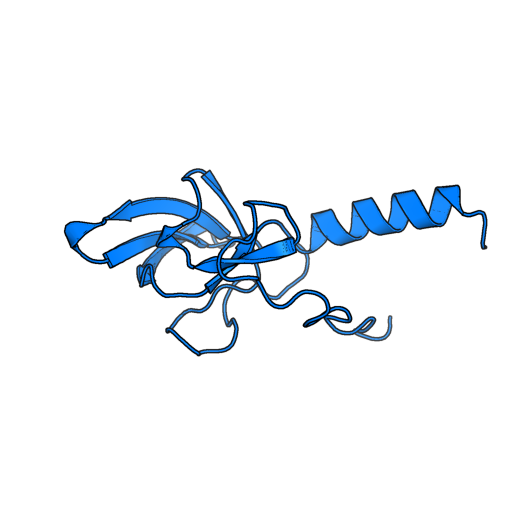1
ATOM 619 C CA . VAL A 1 83 ? -1.786 -2.440 8.341 1.00 91.19 83 VAL A CA 1
ATOM 620 C C . VAL A 1 83 ? -2.413 -1.134 8.825 1.00 91.19 83 VAL A C 1
ATOM 622 O O . VAL A 1 83 ? -3.593 -0.882 8.588 1.00 91.19 83 VAL A O 1
ATOM 625 N N . GLN A 1 84 ? -1.660 -0.317 9.558 1.00 91.56 84 GLN A N 1
ATOM 626 C CA . GLN A 1 84 ? -2.134 0.998 10.004 1.00 91.56 84 GLN A CA 1
ATOM 627 C C . GLN A 1 84 ? -2.260 1.940 8.799 1.00 91.56 84 GLN A C 1
ATOM 629 O O . GLN A 1 84 ? -1.397 1.935 7.925 1.00 91.56 84 GLN A O 1
ATOM 634 N N . SER A 1 85 ? -3.301 2.770 8.754 1.00 90.12 85 SER A N 1
ATOM 635 C CA . SER A 1 85 ? -3.484 3.756 7.676 1.00 90.12 85 SER A CA 1
ATOM 636 C C . SER A 1 85 ? -2.440 4.881 7.710 1.00 90.12 85 SER A C 1
ATOM 638 O O . SER A 1 85 ? -2.239 5.545 6.700 1.00 90.12 85 SER A O 1
ATOM 640 N N . SER A 1 86 ? -1.751 5.066 8.843 1.00 88.25 86 SER A N 1
ATOM 641 C CA . SER A 1 86 ? -0.595 5.963 8.988 1.00 88.25 86 SER A CA 1
ATOM 642 C C . SER A 1 86 ? 0.687 5.420 8.353 1.00 88.25 86 SER A C 1
ATOM 644 O O . SER A 1 86 ? 1.673 6.149 8.263 1.00 88.25 86 SER A O 1
ATOM 646 N N . ASN A 1 87 ? 0.713 4.143 7.954 1.00 88.88 87 ASN A N 1
ATOM 647 C CA . ASN A 1 87 ? 1.877 3.563 7.297 1.00 88.88 87 ASN A CA 1
ATOM 648 C C . ASN A 1 87 ? 2.037 4.165 5.909 1.00 88.88 87 ASN A C 1
ATOM 650 O O . ASN A 1 87 ? 1.063 4.332 5.173 1.00 88.88 87 ASN A O 1
ATOM 654 N N . ARG A 1 88 ? 3.284 4.445 5.548 1.00 87.25 88 ARG A N 1
ATOM 655 C CA . ARG A 1 88 ? 3.620 4.984 4.234 1.00 87.25 88 ARG A CA 1
ATOM 656 C C . ARG A 1 88 ? 3.858 3.872 3.229 1.00 87.25 88 ARG A C 1
ATOM 658 O O . ARG A 1 88 ? 4.400 2.813 3.562 1.00 87.25 88 ARG A O 1
ATOM 665 N N . ALA A 1 89 ? 3.455 4.139 1.997 1.00 86.75 89 ALA A N 1
ATOM 666 C CA . ALA A 1 89 ? 3.734 3.296 0.853 1.00 86.75 89 ALA A CA 1
ATOM 667 C C . ALA A 1 89 ? 4.022 4.172 -0.365 1.00 86.75 89 ALA A C 1
ATOM 669 O O . ALA A 1 89 ? 3.526 5.292 -0.473 1.00 86.75 89 ALA A O 1
ATOM 670 N N . MET A 1 90 ? 4.832 3.651 -1.276 1.00 85.44 90 MET A N 1
ATOM 671 C CA . MET A 1 90 ? 5.080 4.291 -2.559 1.00 85.44 90 MET A CA 1
ATOM 672 C C . MET A 1 90 ? 4.019 3.838 -3.556 1.00 85.44 90 MET A C 1
ATOM 674 O O . MET A 1 90 ? 3.754 2.641 -3.653 1.00 85.44 90 MET A O 1
ATOM 678 N N . ILE A 1 91 ? 3.424 4.769 -4.296 1.00 85.94 91 ILE A N 1
ATOM 679 C CA . ILE A 1 91 ? 2.458 4.454 -5.350 1.00 85.94 91 ILE A CA 1
ATOM 680 C C . ILE A 1 91 ? 3.193 3.842 -6.539 1.00 85.94 91 ILE A C 1
ATOM 682 O O . ILE A 1 91 ? 4.177 4.395 -7.019 1.00 85.94 91 ILE A O 1
ATOM 686 N N . GLY A 1 92 ? 2.667 2.739 -7.056 1.00 82.50 92 GLY A N 1
ATOM 687 C CA . GLY A 1 92 ? 3.179 2.031 -8.218 1.00 82.50 92 GLY A CA 1
ATOM 688 C C . GLY A 1 92 ? 3.983 0.786 -7.868 1.00 82.50 92 GLY A C 1
ATOM 689 O O . GLY A 1 92 ? 4.008 0.309 -6.733 1.00 82.50 92 GLY A O 1
ATOM 690 N N . ASN A 1 93 ? 4.638 0.252 -8.896 1.00 77.38 93 ASN A N 1
ATOM 691 C CA . ASN A 1 93 ? 5.440 -0.961 -8.819 1.00 77.38 93 ASN A CA 1
ATOM 692 C C . ASN A 1 93 ? 6.860 -0.646 -9.261 1.00 77.38 93 ASN A C 1
ATOM 694 O O . ASN A 1 93 ? 7.047 0.027 -10.270 1.00 77.38 93 ASN A O 1
ATOM 698 N N . ILE A 1 94 ? 7.849 -1.256 -8.604 1.00 68.88 94 ILE A N 1
ATOM 699 C CA . ILE A 1 94 ? 9.276 -1.138 -8.964 1.00 68.88 94 ILE A CA 1
ATOM 700 C C . ILE A 1 94 ? 9.521 -1.438 -10.458 1.00 68.88 94 ILE A C 1
ATOM 702 O O . ILE A 1 94 ? 10.416 -0.868 -11.072 1.00 68.88 94 ILE A O 1
ATOM 706 N N . HIS A 1 95 ? 8.699 -2.306 -11.058 1.00 66.31 95 HIS A N 1
ATOM 707 C CA . HIS A 1 95 ? 8.785 -2.642 -12.479 1.00 66.31 95 HIS A CA 1
ATOM 708 C C . HIS A 1 95 ? 8.331 -1.502 -13.407 1.00 66.31 95 HIS A C 1
ATOM 710 O O . HIS A 1 95 ? 8.952 -1.296 -14.442 1.00 66.31 95 HIS A O 1
ATOM 716 N N . ASN A 1 96 ? 7.295 -0.742 -13.031 1.00 63.78 96 ASN A N 1
ATOM 717 C CA . ASN A 1 96 ? 6.749 0.332 -13.868 1.00 63.78 96 ASN A CA 1
ATOM 718 C C . ASN A 1 96 ? 7.770 1.462 -14.063 1.00 63.78 96 ASN A C 1
ATOM 720 O O . ASN A 1 96 ? 7.938 1.961 -15.168 1.00 63.78 96 ASN A O 1
ATOM 724 N N . PHE A 1 97 ? 8.526 1.784 -13.011 1.00 64.00 97 PHE A N 1
ATOM 725 C CA . PHE A 1 97 ? 9.584 2.796 -13.070 1.00 64.00 97 PHE A CA 1
ATOM 726 C C . PHE A 1 97 ? 10.734 2.410 -13.997 1.00 64.00 97 PHE A C 1
ATOM 728 O O . PHE A 1 97 ? 11.369 3.277 -14.588 1.00 64.00 97 PHE A O 1
ATOM 735 N N . LYS A 1 98 ? 11.015 1.108 -14.130 1.00 61.00 98 LYS A N 1
ATOM 736 C CA . LYS A 1 98 ? 12.045 0.632 -15.051 1.00 61.00 98 LYS A CA 1
ATOM 737 C C . LYS A 1 98 ? 11.603 0.811 -16.501 1.00 61.00 98 LYS A C 1
ATOM 739 O O . LYS A 1 98 ? 12.376 1.339 -17.286 1.00 61.00 98 LYS A O 1
ATOM 744 N N . THR A 1 99 ? 10.379 0.410 -16.841 1.00 56.59 99 THR A N 1
ATOM 745 C CA . THR A 1 99 ? 9.870 0.521 -18.215 1.00 56.59 99 THR A CA 1
ATOM 746 C C . THR A 1 99 ? 9.817 1.973 -18.693 1.00 56.59 99 THR A C 1
ATOM 748 O O . THR A 1 99 ? 10.180 2.251 -19.830 1.00 56.59 99 THR A O 1
ATOM 751 N N . GLU A 1 100 ? 9.416 2.900 -17.824 1.00 61.84 100 GLU A N 1
ATOM 752 C CA . GLU A 1 100 ? 9.315 4.325 -18.158 1.00 61.84 100 GLU A CA 1
ATOM 753 C C . GLU A 1 100 ? 10.697 4.976 -18.361 1.00 61.84 100 GLU A C 1
ATOM 755 O O . GLU A 1 100 ? 10.896 5.734 -19.308 1.00 61.84 100 GLU A O 1
ATOM 760 N N . LEU A 1 101 ? 11.691 4.606 -17.543 1.00 62.22 101 LEU A N 1
ATOM 761 C CA . LEU A 1 101 ? 13.079 5.044 -17.730 1.00 62.22 101 LEU A CA 1
ATOM 762 C C . LEU A 1 101 ? 13.751 4.399 -18.946 1.00 62.22 101 LEU A C 1
ATOM 764 O O . LEU A 1 101 ? 14.482 5.079 -19.659 1.00 62.22 101 LEU A O 1
ATOM 768 N N . ASP A 1 102 ? 13.508 3.112 -19.198 1.00 60.25 102 ASP A N 1
ATOM 769 C CA . ASP A 1 102 ? 14.055 2.420 -20.367 1.00 60.25 102 ASP A CA 1
ATOM 770 C C . ASP A 1 102 ? 13.519 3.050 -21.669 1.00 60.25 102 ASP A C 1
ATOM 772 O O . ASP A 1 102 ? 14.281 3.233 -22.615 1.00 60.25 102 ASP A O 1
ATOM 776 N N . ALA A 1 103 ? 12.238 3.444 -21.703 1.00 59.28 103 ALA A N 1
ATOM 777 C CA . ALA A 1 103 ? 11.637 4.144 -22.842 1.00 59.28 103 ALA A CA 1
ATOM 778 C C . ALA A 1 103 ? 12.258 5.534 -23.075 1.00 59.28 103 ALA A C 1
ATOM 780 O O . ALA A 1 103 ? 12.578 5.881 -24.208 1.00 59.28 103 ALA A O 1
ATOM 781 N N . LEU A 1 104 ? 12.489 6.307 -22.008 1.00 60.50 104 LEU A N 1
ATOM 782 C CA . LEU A 1 104 ? 13.129 7.625 -22.100 1.00 60.50 104 LEU A CA 1
ATOM 783 C C . LEU A 1 104 ? 14.608 7.543 -22.509 1.00 60.50 104 LEU A C 1
ATOM 785 O O . LEU A 1 104 ? 15.100 8.409 -23.230 1.00 60.50 104 LEU A O 1
ATOM 789 N N . LEU A 1 105 ? 15.324 6.505 -22.068 1.00 58.69 105 LEU A N 1
ATOM 790 C CA . LEU A 1 105 ? 16.715 6.282 -22.465 1.00 58.69 105 LEU A CA 1
ATOM 791 C C . LEU A 1 105 ? 16.821 5.899 -23.947 1.00 58.6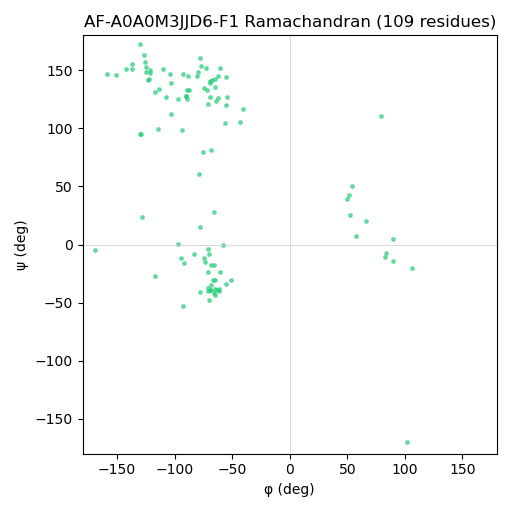9 105 LEU A C 1
ATOM 793 O O . LEU A 1 105 ? 17.703 6.415 -24.635 1.00 58.69 105 LEU A O 1
ATOM 797 N N . LEU A 1 106 ? 15.889 5.087 -24.454 1.00 60.81 106 LEU A N 1
ATOM 798 C CA . LEU A 1 106 ? 15.796 4.747 -25.878 1.00 60.81 106 LEU A CA 1
ATOM 799 C C . LEU A 1 106 ? 15.536 5.974 -26.767 1.00 60.81 106 LEU A C 1
ATOM 801 O O . LEU A 1 106 ? 16.152 6.084 -27.824 1.00 60.81 106 LE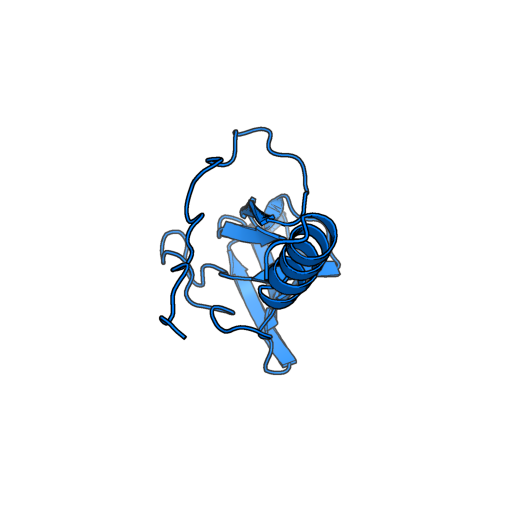U A O 1
ATOM 805 N N . ASP A 1 107 ? 14.709 6.926 -26.324 1.00 58.66 107 ASP A N 1
ATOM 806 C CA . ASP A 1 107 ? 14.466 8.176 -27.065 1.00 58.66 107 ASP A CA 1
ATOM 807 C C . ASP A 1 107 ? 15.674 9.133 -27.057 1.00 58.66 107 ASP A C 1
ATOM 809 O O . ASP A 1 107 ? 15.820 9.962 -27.957 1.00 58.66 107 ASP A O 1
ATOM 813 N N . SER A 1 108 ? 16.567 9.025 -26.066 1.00 58.06 108 SER A N 1
ATOM 814 C CA . SER A 1 108 ? 17.750 9.893 -25.949 1.00 58.06 108 SER A CA 1
ATOM 815 C C . SER A 1 108 ? 18.957 9.457 -26.795 1.00 58.06 108 SER A C 1
ATOM 817 O O . SER A 1 108 ? 19.924 10.211 -26.899 1.00 58.06 108 SER A O 1
ATOM 819 N N . GLY A 1 109 ? 18.906 8.274 -27.423 1.00 48.16 109 GLY A N 1
ATOM 820 C CA . GLY A 1 109 ? 19.887 7.835 -28.426 1.00 48.16 109 GLY A CA 1
ATOM 821 C C . GLY A 1 109 ? 21.319 7.596 -27.922 1.00 48.16 109 GLY A C 1
ATOM 822 O O . GLY A 1 109 ? 22.249 7.610 -28.725 1.00 48.16 109 GLY A O 1
ATOM 823 N N . LEU A 1 110 ? 21.517 7.398 -26.618 1.00 51.09 110 LEU A N 1
ATOM 824 C CA . LEU A 1 110 ? 22.809 7.037 -26.027 1.00 51.09 110 LEU A CA 1
ATOM 825 C C . LEU A 1 110 ? 22.913 5.508 -25.900 1.00 51.09 110 LEU A C 1
ATOM 827 O O . LEU A 1 110 ? 22.365 4.936 -24.957 1.00 51.09 110 LEU A O 1
ATOM 831 N N . GLU A 1 111 ? 23.596 4.864 -26.853 1.00 45.31 111 GLU A N 1
ATOM 832 C CA . GLU A 1 111 ? 24.186 3.523 -26.663 1.00 45.31 111 GLU A CA 1
ATOM 833 C C . GLU A 1 111 ? 25.476 3.588 -25.831 1.00 45.31 111 GLU A C 1
ATOM 835 O O . GLU A 1 111 ? 26.261 4.552 -26.012 1.00 45.31 111 GLU A O 1
#

Nearest PDB structures (foldseek):
  8rxx-assembly1_LA  TM=9.952E-01  e=7.181E-10  Leishmania major strain Friedlin
  5umd-assembly1_D  TM=9.805E-01  e=5.049E-10  Plasmodium falciparum 3D7
  8jiv-assembly1_CA  TM=9.264E-01  e=3.348E-10  Triticum aestivum
  4v8p-assembly4_GA  TM=9.602E-01  e=1.149E-09  Tetrahymena thermophila
  7of1-assembly1_A  TM=9.115E-01  e=3.993E-10  Saccharomyces cerevisiae S288C

Foldseek 3Di:
DPVDPPVVVVPPDDPDPPRPLDAFDKDQQLPDDAQFKWAQWDQAAPNRRDARPDAPWIKGFHDADPVVQWTWIQGSVRDIDIGGSRIMTGTDGPNVVVVVVVVVVVVVPDD

Mean predicted aligned error: 9.48 Å

InterPro domains:
  IPR002171 Large ribosomal subunit protein uL2 [PTHR13691] (18-98)
  IPR008991 Translation protein SH3-like domain superfamily [SSF50104] (24-98)
  IPR014722 Large ribosomal subunit protein uL2, domain 2 [G3DSA:2.30.30.30] (16-94)
  IPR022669 Large ribosomal subunit protein uL2, C-terminal [PF03947] (22-101)
  IPR022669 Large ribosomal subunit protein uL2, C-terminal [SM01382] (21-105)